Protein AF-A0A2J8UFY1-F1 (afdb_monomer_lite)

Radius of gyration: 31.55 Å; chains: 1; bounding box: 61×36×78 Å

Organism: Pongo abelii (NCBI:txid9601)

Sequence (95 aa):
MKLLARVLFTLGSRLPCGLAPPRFFSYGTKILYQNTEALQSKFFSPLQKAMLPPNSFQGKVAFITGGGTGLGKGMTTLLSSLGAQCVIASRNAFL

InterPro domains:
  IPR036291 NAD(P)-binding domain superfamily [SSF51735] (43-93)

Structure (mmCIF, N/CA/C/O backbone):
data_AF-A0A2J8UFY1-F1
#
_entry.id   AF-A0A2J8UFY1-F1
#
loop_
_atom_site.group_PDB
_atom_site.id
_atom_site.type_symbol
_atom_site.label_atom_id
_atom_site.label_alt_id
_atom_site.label_comp_id
_atom_site.label_asym_id
_atom_site.label_entity_id
_atom_site.label_seq_id
_atom_site.pdbx_PDB_ins_code
_atom_site.Cartn_x
_atom_site.Cartn_y
_atom_site.Cartn_z
_atom_site.occupancy
_atom_site.B_iso_or_equiv
_atom_site.auth_seq_id
_atom_site.auth_comp_id
_atom_site.auth_asym_id
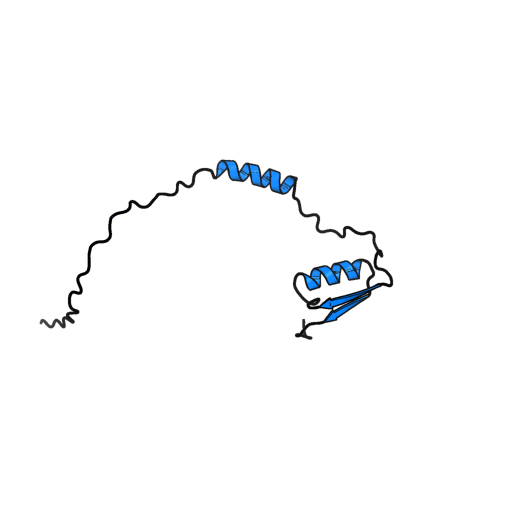_atom_site.auth_atom_id
_atom_site.pdbx_PDB_model_num
ATOM 1 N N . MET A 1 1 ? 43.541 -29.551 -59.669 1.00 42.06 1 MET A N 1
ATOM 2 C CA . MET A 1 1 ? 42.931 -28.702 -60.716 1.00 42.06 1 MET A CA 1
ATOM 3 C C . MET A 1 1 ? 42.398 -27.451 -60.034 1.00 42.06 1 MET A C 1
ATOM 5 O O . MET A 1 1 ? 41.696 -27.571 -59.041 1.00 42.06 1 MET A O 1
ATOM 9 N N . LYS A 1 2 ? 42.890 -26.285 -60.461 1.00 32.97 2 LYS A N 1
ATOM 10 C CA . LYS A 1 2 ? 42.692 -24.957 -59.856 1.00 32.97 2 LYS A CA 1
ATOM 11 C C . LYS A 1 2 ? 41.339 -24.354 -60.260 1.00 32.97 2 LYS A C 1
ATOM 13 O O . LYS A 1 2 ? 41.019 -24.432 -61.438 1.00 32.97 2 LYS A O 1
ATOM 18 N N . LEU A 1 3 ? 40.662 -23.678 -59.327 1.00 41.16 3 LEU A N 1
ATOM 19 C CA . LEU A 1 3 ? 39.847 -22.449 -59.493 1.00 41.16 3 LEU A CA 1
ATOM 20 C C . LEU A 1 3 ? 39.318 -22.112 -58.080 1.00 41.16 3 LEU A C 1
ATOM 22 O O . LEU A 1 3 ? 38.515 -22.866 -57.554 1.00 41.16 3 LEU A O 1
ATOM 26 N N . LEU A 1 4 ? 39.838 -21.195 -57.259 1.00 37.66 4 LEU A N 1
ATOM 27 C CA . LEU A 1 4 ? 40.152 -19.764 -57.367 1.00 37.66 4 LEU A CA 1
ATOM 28 C C . LEU A 1 4 ? 39.007 -18.894 -57.912 1.00 37.66 4 LEU A C 1
ATOM 30 O O . LEU A 1 4 ? 38.976 -18.577 -59.094 1.00 37.66 4 LEU A O 1
ATOM 34 N N . ALA A 1 5 ? 38.142 -18.422 -57.013 1.00 39.19 5 ALA A N 1
ATOM 35 C CA . ALA A 1 5 ? 37.358 -17.206 -57.211 1.00 39.19 5 ALA A CA 1
ATOM 36 C C . ALA A 1 5 ? 37.691 -16.229 -56.075 1.00 39.19 5 ALA A C 1
ATOM 38 O O . ALA A 1 5 ? 37.287 -16.397 -54.926 1.00 39.19 5 ALA A O 1
ATOM 39 N N . ARG A 1 6 ? 38.522 -15.242 -56.416 1.00 36.16 6 ARG A N 1
ATOM 40 C CA . ARG A 1 6 ? 38.867 -14.078 -55.601 1.00 36.16 6 ARG A CA 1
ATOM 41 C C . ARG A 1 6 ? 37.762 -13.040 -55.780 1.00 36.16 6 ARG A C 1
ATOM 43 O O . ARG A 1 6 ? 37.590 -12.552 -56.891 1.00 36.16 6 ARG A O 1
ATOM 50 N N . VAL A 1 7 ? 37.075 -12.656 -54.708 1.00 41.62 7 VAL A N 1
ATOM 51 C CA . VAL A 1 7 ? 36.348 -11.380 -54.676 1.00 41.62 7 VAL A CA 1
ATOM 52 C C . VAL A 1 7 ? 37.266 -10.361 -54.015 1.00 41.62 7 VAL A C 1
ATOM 54 O O . VAL A 1 7 ? 37.589 -10.447 -52.834 1.00 41.62 7 VAL A O 1
ATOM 57 N N . LE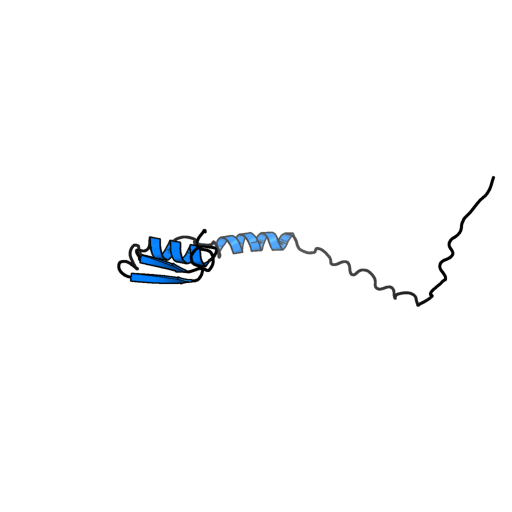U A 1 8 ? 37.756 -9.450 -54.848 1.00 37.16 8 LEU A N 1
ATOM 58 C CA . LEU A 1 8 ? 38.624 -8.337 -54.511 1.00 37.16 8 LEU A CA 1
ATOM 59 C C . LEU A 1 8 ? 37.735 -7.176 -54.043 1.00 37.16 8 LEU A C 1
ATOM 61 O O . LEU A 1 8 ? 37.135 -6.505 -54.877 1.00 37.16 8 LEU A O 1
ATOM 65 N N . PHE A 1 9 ? 37.638 -6.939 -52.733 1.00 35.19 9 PHE A N 1
ATOM 66 C CA . PHE A 1 9 ? 37.125 -5.664 -52.229 1.00 35.19 9 PHE A CA 1
ATOM 67 C C . PHE A 1 9 ? 38.296 -4.712 -52.003 1.00 35.19 9 PHE A C 1
ATOM 69 O O . PHE A 1 9 ? 39.289 -5.030 -51.350 1.00 35.19 9 PHE A O 1
ATOM 76 N N . THR A 1 10 ? 38.184 -3.566 -52.655 1.00 40.25 10 THR A N 1
ATOM 77 C CA . THR A 1 10 ? 39.205 -2.545 -52.840 1.00 40.25 10 THR A CA 1
ATOM 78 C C . THR A 1 10 ? 39.580 -1.835 -51.543 1.00 40.25 10 THR A C 1
ATOM 80 O O . THR A 1 10 ? 38.735 -1.502 -50.716 1.00 40.25 10 THR A O 1
ATOM 83 N N . LEU A 1 11 ? 40.877 -1.566 -51.434 1.00 42.06 11 LEU A N 1
ATOM 84 C CA . LEU A 1 11 ? 41.580 -0.838 -50.389 1.00 42.06 11 LEU A CA 1
ATOM 85 C C . LEU A 1 11 ? 41.016 0.586 -50.189 1.00 42.06 11 LEU A C 1
ATOM 87 O O . LEU A 1 11 ? 41.230 1.467 -51.016 1.00 42.06 11 LEU A O 1
ATOM 91 N N . GLY A 1 12 ? 40.328 0.818 -49.068 1.00 37.41 12 GLY A N 1
ATOM 92 C CA . GLY A 1 12 ? 39.975 2.147 -48.563 1.00 37.41 12 GLY A CA 1
ATOM 93 C C . GLY A 1 12 ? 40.886 2.529 -47.399 1.00 37.41 12 GLY A C 1
ATOM 94 O O . GLY A 1 12 ? 40.585 2.249 -46.244 1.00 37.41 12 GLY A O 1
ATOM 95 N N . SER A 1 13 ? 42.026 3.138 -47.703 1.00 42.91 13 SER A N 1
ATOM 96 C CA . SER A 1 13 ? 43.021 3.612 -46.738 1.00 42.91 13 SER A CA 1
ATOM 97 C C . SER A 1 13 ? 42.565 4.883 -46.009 1.00 42.91 13 SER A C 1
ATOM 99 O O . SER A 1 13 ? 42.473 5.935 -46.645 1.00 42.91 13 SER A O 1
ATOM 101 N N . ARG A 1 14 ? 42.380 4.832 -44.680 1.00 44.47 14 ARG A N 1
ATOM 102 C CA . ARG A 1 14 ? 42.487 6.007 -43.788 1.00 44.47 14 ARG A CA 1
ATOM 103 C C . ARG A 1 14 ? 43.103 5.634 -42.424 1.00 44.47 14 ARG A C 1
ATOM 105 O O . ARG A 1 14 ? 42.418 5.090 -41.575 1.00 44.47 14 ARG A O 1
ATOM 112 N N . LEU A 1 15 ? 44.387 5.993 -42.293 1.00 50.12 15 LEU A N 1
ATOM 113 C CA . LEU A 1 15 ? 45.172 6.445 -41.121 1.00 50.12 15 LEU A CA 1
ATOM 114 C C . LEU A 1 15 ? 45.266 5.562 -39.844 1.00 50.12 15 LEU A C 1
ATOM 116 O O . LEU A 1 15 ? 44.248 5.137 -39.310 1.00 50.12 15 LEU A O 1
ATOM 120 N N . PRO A 1 16 ? 46.481 5.339 -39.288 1.00 43.53 16 PRO A N 1
ATOM 121 C CA . PRO A 1 16 ? 46.668 4.534 -38.084 1.00 43.53 16 PRO A CA 1
ATOM 122 C C . PRO A 1 16 ? 46.239 5.292 -36.820 1.00 43.53 16 PRO A C 1
ATOM 124 O O . PRO A 1 16 ? 46.676 6.412 -36.553 1.00 43.53 16 PRO A O 1
ATOM 127 N N . CYS A 1 17 ? 45.385 4.641 -36.032 1.00 37.56 17 CYS A N 1
ATOM 128 C CA . CYS A 1 17 ? 44.996 5.051 -34.692 1.00 37.56 17 CYS A CA 1
ATOM 129 C C . CYS A 1 17 ? 46.229 5.207 -33.790 1.00 37.56 17 CYS A C 1
ATOM 131 O O . CYS A 1 17 ? 47.059 4.303 -33.690 1.00 37.56 17 CYS A O 1
ATOM 133 N N . GLY A 1 18 ? 46.327 6.355 -33.117 1.00 46.69 18 GLY A N 1
ATOM 134 C CA . GLY A 1 18 ? 47.345 6.620 -32.108 1.00 46.69 18 GLY A CA 1
ATOM 135 C C . GLY A 1 18 ? 47.273 5.615 -30.957 1.00 46.69 18 GLY A C 1
ATOM 136 O O . GLY A 1 18 ? 46.210 5.357 -30.394 1.00 46.69 18 GLY A O 1
ATOM 137 N N . LEU A 1 19 ? 48.432 5.057 -30.619 1.00 55.25 19 LEU A N 1
ATOM 138 C CA . LEU A 1 19 ? 48.674 4.193 -29.471 1.00 55.25 19 LEU A CA 1
ATOM 139 C C . LEU A 1 19 ? 48.485 4.986 -28.168 1.00 55.25 19 LEU A C 1
ATOM 141 O O . LEU A 1 19 ? 49.394 5.685 -27.726 1.00 55.25 19 LEU A O 1
ATOM 145 N N . ALA A 1 20 ? 47.324 4.857 -27.529 1.00 51.97 20 ALA A N 1
ATOM 146 C CA . ALA A 1 20 ? 47.200 5.110 -26.097 1.00 51.97 20 ALA A CA 1
ATOM 147 C C . ALA A 1 20 ? 47.412 3.773 -25.365 1.00 51.97 20 ALA A C 1
ATOM 149 O O . ALA A 1 20 ? 46.748 2.794 -25.718 1.00 51.97 20 ALA A O 1
ATOM 150 N N . PRO A 1 21 ? 48.312 3.675 -24.369 1.00 56.81 21 PRO A N 1
ATOM 151 C CA . PRO A 1 21 ? 48.402 2.463 -23.566 1.00 56.81 21 PRO A CA 1
ATOM 152 C C . PRO A 1 21 ? 47.053 2.229 -22.868 1.00 56.81 21 PRO A C 1
ATOM 154 O O . PRO A 1 21 ? 46.450 3.196 -22.382 1.00 56.81 21 PRO A O 1
ATOM 157 N N . PRO A 1 22 ? 46.550 0.981 -22.795 1.00 58.78 22 PRO A N 1
ATOM 158 C CA . PRO A 1 22 ? 45.364 0.693 -22.006 1.00 58.78 22 PRO A CA 1
ATOM 159 C C . PRO A 1 22 ? 45.666 1.105 -20.567 1.00 58.78 22 PRO A C 1
ATOM 161 O O . PRO A 1 22 ? 46.573 0.572 -19.927 1.00 58.78 22 PRO A O 1
ATOM 164 N N . ARG A 1 23 ? 44.940 2.109 -20.065 1.00 50.50 23 ARG A N 1
ATOM 165 C CA . ARG A 1 23 ? 45.025 2.509 -18.663 1.00 50.50 23 ARG A CA 1
ATOM 166 C C . ARG A 1 23 ? 44.515 1.339 -17.837 1.00 50.50 23 ARG A C 1
ATOM 168 O O . ARG A 1 23 ? 43.311 1.137 -17.717 1.00 50.50 23 ARG A O 1
ATOM 175 N N . PHE A 1 24 ? 45.449 0.548 -17.321 1.00 50.88 24 PHE A N 1
ATOM 176 C CA . PHE A 1 24 ? 45.173 -0.525 -16.384 1.00 50.88 24 PHE A CA 1
ATOM 177 C C . PHE 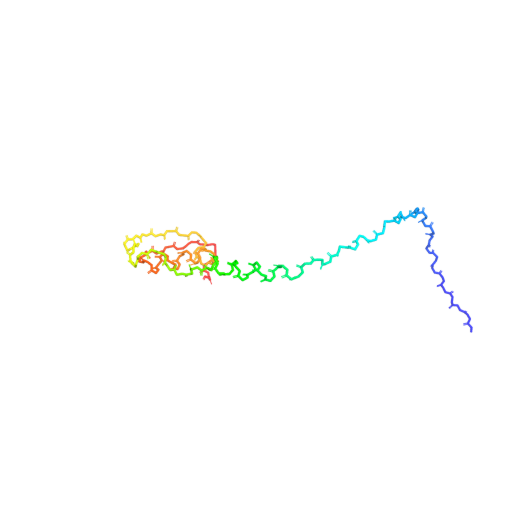A 1 24 ? 44.615 0.135 -15.121 1.00 50.88 24 PHE A C 1
ATOM 179 O O . PHE A 1 24 ? 45.358 0.676 -14.301 1.00 50.88 24 PHE A O 1
ATOM 186 N N . PHE A 1 25 ? 43.287 0.188 -15.010 1.00 55.16 25 PHE A N 1
ATOM 187 C CA . PHE A 1 25 ? 42.628 0.561 -13.768 1.00 55.16 25 PHE A CA 1
ATOM 188 C C . PHE A 1 25 ? 43.007 -0.515 -12.755 1.00 55.16 25 PHE A C 1
ATOM 190 O O . PHE A 1 25 ? 42.520 -1.643 -12.812 1.00 55.16 25 PHE A O 1
ATOM 197 N N . SER A 1 26 ? 43.954 -0.191 -11.878 1.00 58.97 26 SER A N 1
ATOM 198 C CA . SER A 1 26 ? 44.300 -1.049 -10.754 1.00 58.97 26 SER A CA 1
ATOM 199 C C . SER A 1 26 ? 43.023 -1.318 -9.962 1.00 58.97 26 SER A C 1
ATOM 201 O O . SER A 1 26 ? 42.390 -0.382 -9.474 1.00 58.97 26 SER A O 1
ATOM 203 N N . TYR A 1 27 ? 42.649 -2.590 -9.811 1.00 59.03 27 TYR A N 1
ATOM 204 C CA . TYR A 1 27 ? 41.647 -3.042 -8.842 1.00 59.03 27 TYR A CA 1
ATOM 205 C C . TYR A 1 27 ? 42.207 -2.928 -7.411 1.00 59.03 27 TYR A C 1
ATOM 207 O O . TYR A 1 27 ? 42.199 -3.884 -6.634 1.00 59.03 27 TYR A O 1
ATOM 215 N N . GLY A 1 28 ? 42.751 -1.764 -7.061 1.00 60.56 28 GLY A N 1
ATOM 216 C CA . GLY A 1 28 ? 43.201 -1.464 -5.715 1.00 60.56 28 GLY A CA 1
ATOM 217 C C . GLY A 1 28 ? 41.998 -1.377 -4.780 1.00 60.56 28 GLY A C 1
ATOM 218 O O . GLY A 1 28 ? 41.040 -0.670 -5.071 1.00 60.56 28 GLY A O 1
ATOM 219 N N . THR A 1 29 ? 42.095 -2.062 -3.635 1.00 58.75 29 THR A N 1
ATOM 220 C CA . THR A 1 29 ? 41.248 -1.953 -2.423 1.00 58.75 29 THR A CA 1
ATOM 221 C C . THR A 1 29 ? 39.963 -2.793 -2.305 1.00 58.75 29 THR A C 1
ATOM 223 O O . THR A 1 29 ? 38.945 -2.325 -1.809 1.00 58.75 29 THR A O 1
ATOM 226 N N . LYS A 1 30 ? 40.019 -4.106 -2.577 1.00 57.91 30 LYS A N 1
ATOM 227 C CA . LYS A 1 30 ? 38.979 -5.047 -2.086 1.00 57.91 30 LYS A CA 1
ATOM 228 C C . LYS A 1 30 ? 38.943 -5.206 -0.547 1.00 57.91 30 LYS A C 1
ATOM 230 O O . LYS A 1 30 ? 37.895 -5.542 -0.010 1.00 57.91 30 LYS A O 1
ATOM 235 N N . ILE A 1 31 ? 40.049 -4.939 0.160 1.00 57.97 31 ILE A N 1
ATOM 236 C CA . ILE A 1 31 ? 40.174 -5.140 1.623 1.00 57.97 31 ILE A CA 1
ATOM 237 C C . ILE A 1 31 ? 39.464 -4.041 2.442 1.00 57.97 31 ILE A C 1
ATOM 239 O O . ILE A 1 31 ? 38.844 -4.344 3.455 1.00 57.97 31 ILE A O 1
ATOM 243 N N . LEU A 1 32 ? 39.505 -2.771 2.012 1.00 55.12 32 LEU A N 1
ATOM 244 C CA . LEU A 1 32 ? 38.856 -1.673 2.752 1.00 55.12 32 LEU A CA 1
ATOM 245 C C . LEU A 1 32 ? 37.328 -1.686 2.613 1.00 55.12 32 LEU A C 1
ATOM 247 O O . LEU A 1 32 ? 36.630 -1.359 3.568 1.00 55.12 32 LEU A O 1
ATOM 251 N N . TYR A 1 33 ? 36.818 -2.129 1.461 1.00 52.81 33 TYR A N 1
ATOM 252 C CA . TYR A 1 33 ? 35.382 -2.231 1.195 1.00 52.81 33 TYR A CA 1
ATOM 253 C C . TYR A 1 33 ? 34.675 -3.147 2.210 1.00 52.81 33 TYR A C 1
ATOM 255 O O . TYR A 1 33 ? 33.651 -2.775 2.770 1.00 52.81 33 TYR A O 1
ATOM 263 N N . GLN A 1 34 ? 35.271 -4.299 2.546 1.00 56.22 34 GLN A N 1
ATOM 264 C CA . GLN A 1 34 ? 34.679 -5.270 3.480 1.00 56.22 34 GLN A CA 1
ATOM 265 C C . GLN A 1 34 ? 34.449 -4.714 4.897 1.00 56.22 34 GLN A C 1
ATOM 267 O O . GLN A 1 34 ? 33.489 -5.109 5.554 1.00 56.22 34 GLN A O 1
ATOM 272 N N . ASN A 1 35 ? 35.294 -3.791 5.369 1.00 63.00 35 ASN A N 1
ATOM 273 C CA . ASN A 1 35 ? 35.138 -3.184 6.696 1.00 63.00 35 ASN A CA 1
ATOM 274 C C . ASN A 1 35 ? 33.981 -2.163 6.713 1.00 63.00 35 ASN A C 1
ATOM 276 O O . ASN A 1 35 ? 33.220 -2.089 7.677 1.00 63.00 35 ASN A O 1
ATOM 280 N N . THR A 1 36 ? 33.778 -1.423 5.618 1.00 71.12 36 THR A N 1
ATOM 281 C CA . THR A 1 36 ? 32.692 -0.436 5.512 1.00 71.12 36 THR A CA 1
ATOM 282 C C . THR A 1 36 ? 31.311 -1.090 5.436 1.00 71.12 36 THR A C 1
ATOM 284 O O . THR A 1 36 ? 30.398 -0.610 6.105 1.00 71.12 36 THR A O 1
ATOM 287 N N . GLU A 1 37 ? 31.162 -2.214 4.727 1.00 81.56 37 GLU A N 1
ATOM 288 C CA . GLU A 1 37 ? 29.881 -2.939 4.613 1.00 81.56 37 GLU A CA 1
ATOM 289 C C . GLU A 1 37 ? 29.353 -3.420 5.977 1.00 81.56 37 GLU A C 1
ATOM 291 O O . GLU A 1 37 ? 28.166 -3.293 6.284 1.00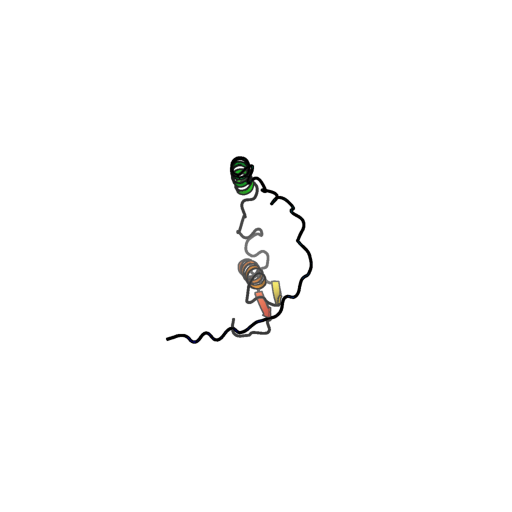 81.56 37 GLU A O 1
ATOM 296 N N . ALA A 1 38 ? 30.243 -3.920 6.844 1.00 83.56 38 ALA A N 1
ATOM 297 C CA . ALA A 1 38 ? 29.877 -4.363 8.190 1.00 83.56 38 ALA A CA 1
ATOM 298 C C . ALA A 1 38 ? 29.387 -3.197 9.068 1.00 83.56 38 ALA A C 1
ATOM 300 O O . ALA A 1 38 ? 28.425 -3.345 9.826 1.00 83.56 38 ALA A O 1
ATOM 301 N N . LEU A 1 39 ? 30.008 -2.019 8.947 1.00 88.31 39 LEU A N 1
ATOM 302 C CA . LEU A 1 39 ? 29.557 -0.815 9.648 1.00 88.31 39 LEU A CA 1
ATOM 303 C C . LEU A 1 39 ? 28.243 -0.284 9.069 1.00 88.31 39 LEU A C 1
ATOM 305 O O . LEU A 1 39 ? 27.339 0.050 9.832 1.00 88.31 39 LEU A O 1
ATOM 309 N N . GLN A 1 40 ? 28.098 -0.256 7.745 1.00 89.56 40 GLN A N 1
ATOM 310 C CA . GLN A 1 40 ? 26.865 0.175 7.087 1.00 89.56 40 GLN A CA 1
ATOM 311 C C . GLN A 1 40 ? 25.686 -0.714 7.475 1.00 89.56 40 GLN A C 1
ATOM 313 O O . GLN A 1 40 ? 24.645 -0.198 7.874 1.00 89.56 40 GLN A O 1
ATOM 318 N N . SER A 1 41 ? 25.866 -2.036 7.464 1.00 89.94 41 SER A N 1
ATOM 319 C CA . SER A 1 41 ? 24.831 -2.968 7.914 1.00 89.94 41 SER A CA 1
ATOM 320 C C . SER A 1 41 ? 24.486 -2.784 9.393 1.00 89.94 41 SER A C 1
ATOM 322 O O . SER A 1 41 ? 23.333 -2.986 9.773 1.00 89.94 41 SER A O 1
ATOM 324 N N . LYS A 1 42 ? 25.460 -2.422 10.237 1.00 91.62 42 LYS A N 1
ATOM 325 C CA . LYS A 1 42 ? 25.235 -2.204 11.671 1.00 91.62 42 LYS A CA 1
ATOM 326 C C . LYS A 1 42 ? 24.463 -0.910 11.940 1.00 91.62 42 LYS A C 1
ATOM 328 O O . LYS A 1 42 ? 23.526 -0.927 12.735 1.00 91.62 42 LYS A O 1
ATOM 333 N N . PHE A 1 43 ? 24.846 0.194 11.299 1.00 93.94 43 PHE A N 1
ATOM 334 C CA . PHE A 1 43 ? 24.260 1.517 11.552 1.00 93.94 43 PHE A CA 1
ATOM 335 C C . PHE A 1 43 ? 22.998 1.808 10.727 1.00 93.94 43 PHE A C 1
ATOM 337 O O . PHE A 1 43 ? 22.137 2.547 11.196 1.00 93.94 43 PHE A O 1
ATOM 344 N N . PHE A 1 44 ? 22.853 1.211 9.541 1.00 94.25 44 PHE A N 1
ATOM 345 C CA . PHE A 1 44 ? 21.731 1.440 8.619 1.00 94.25 44 PHE A CA 1
ATOM 346 C C . PHE A 1 44 ? 20.930 0.161 8.351 1.00 94.25 44 PHE A C 1
ATOM 348 O O . PHE A 1 44 ? 20.485 -0.093 7.231 1.00 94.25 44 PHE A O 1
ATOM 355 N N . SER A 1 45 ? 20.737 -0.661 9.385 1.00 95.62 45 SER A N 1
ATOM 356 C CA . SER A 1 45 ? 19.849 -1.819 9.282 1.00 95.62 45 SER A CA 1
ATOM 357 C C . SER A 1 45 ? 18.399 -1.361 9.031 1.00 95.62 45 SER A C 1
ATOM 359 O O . SER A 1 45 ? 17.887 -0.498 9.753 1.00 95.62 45 SER A O 1
ATOM 361 N N . PRO A 1 46 ? 17.709 -1.897 8.005 1.00 96.25 46 PRO A N 1
ATOM 362 C CA . PRO A 1 46 ? 16.361 -1.463 7.676 1.00 96.25 46 PRO A CA 1
ATOM 363 C C . PRO A 1 46 ? 15.369 -2.010 8.698 1.00 96.25 46 PRO A C 1
ATOM 365 O O . PRO A 1 46 ? 15.199 -3.219 8.861 1.00 96.25 46 PRO A O 1
ATOM 368 N N . LEU A 1 47 ? 14.654 -1.110 9.359 1.00 96.38 47 LEU A N 1
ATOM 369 C CA . LEU A 1 47 ? 13.595 -1.471 10.285 1.00 96.38 47 LEU A CA 1
ATOM 370 C C . LEU A 1 47 ? 12.264 -1.534 9.517 1.00 96.38 47 LEU A C 1
ATOM 372 O O . LEU A 1 47 ? 11.569 -0.537 9.361 1.00 96.38 47 LEU A O 1
ATOM 376 N N . GLN A 1 48 ? 11.909 -2.720 9.019 1.00 95.69 48 GLN A N 1
ATOM 377 C CA . GLN A 1 48 ? 10.761 -2.928 8.115 1.00 95.69 48 GLN A CA 1
ATOM 378 C C . GLN A 1 48 ? 9.407 -3.119 8.830 1.00 95.69 48 GLN A C 1
ATOM 380 O O . GLN A 1 48 ? 8.475 -3.682 8.261 1.00 95.69 48 GLN A O 1
ATOM 385 N N . LYS A 1 49 ? 9.284 -2.678 10.087 1.00 95.50 49 LYS A N 1
ATOM 386 C CA . LYS A 1 49 ? 8.048 -2.807 10.876 1.00 95.50 49 LYS A CA 1
ATOM 387 C C . LYS A 1 49 ? 7.249 -1.504 10.843 1.00 95.50 49 LYS A C 1
ATOM 389 O O . LYS A 1 49 ? 7.802 -0.438 10.579 1.00 95.50 49 LYS A O 1
ATOM 394 N N . ALA A 1 50 ? 5.957 -1.581 11.150 1.00 96.88 50 ALA A N 1
ATOM 395 C CA . ALA A 1 50 ? 5.130 -0.390 11.293 1.00 96.88 50 ALA A CA 1
ATOM 396 C C . ALA A 1 50 ? 5.703 0.544 12.375 1.00 96.88 50 ALA A C 1
ATOM 398 O O . ALA A 1 50 ? 6.006 0.110 13.486 1.00 96.88 50 ALA A O 1
ATOM 399 N N . MET A 1 51 ? 5.867 1.824 12.037 1.00 98.25 51 MET A N 1
ATOM 400 C CA . MET A 1 51 ? 6.394 2.837 12.959 1.00 98.25 51 MET A CA 1
ATOM 401 C C . MET A 1 51 ? 5.311 3.404 13.885 1.00 98.25 51 ME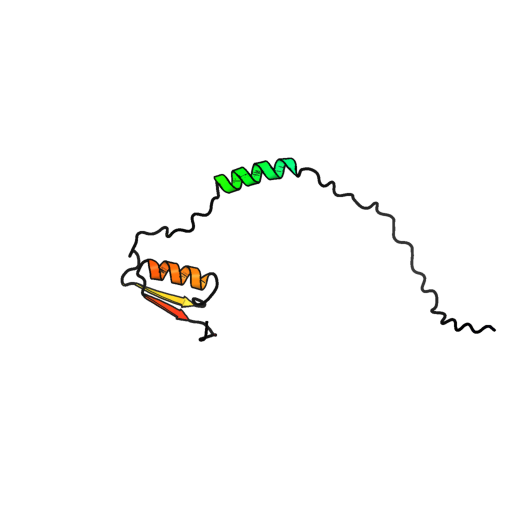T A C 1
ATOM 403 O O . MET A 1 51 ? 5.599 3.783 15.016 1.00 98.25 51 MET A O 1
ATOM 407 N N . LEU A 1 52 ? 4.072 3.490 13.398 1.00 98.12 52 LEU A N 1
ATOM 408 C CA . LEU A 1 52 ? 2.968 4.112 14.121 1.00 98.12 52 LEU A CA 1
ATOM 409 C C . LEU A 1 52 ? 2.269 3.118 15.058 1.00 98.12 52 LEU A C 1
ATOM 411 O O . LEU A 1 52 ? 2.296 1.912 14.797 1.00 98.12 52 LEU A O 1
ATOM 415 N N . PRO A 1 53 ? 1.607 3.611 16.123 1.00 98.12 53 PRO A N 1
ATOM 416 C CA . PRO A 1 53 ? 0.809 2.770 17.001 1.00 98.12 53 PRO A CA 1
ATOM 417 C C . PRO A 1 53 ? -0.281 2.008 16.233 1.00 98.12 53 PRO A C 1
ATOM 419 O O . PRO A 1 53 ? -0.805 2.523 15.234 1.00 98.12 53 PRO A O 1
ATOM 422 N N . PRO A 1 54 ? -0.667 0.813 16.710 1.00 98.25 54 PRO A N 1
ATOM 423 C CA . PRO A 1 54 ? -1.765 0.058 16.119 1.00 98.25 54 PRO A CA 1
ATOM 424 C C . PRO A 1 54 ? -3.056 0.884 16.138 1.00 98.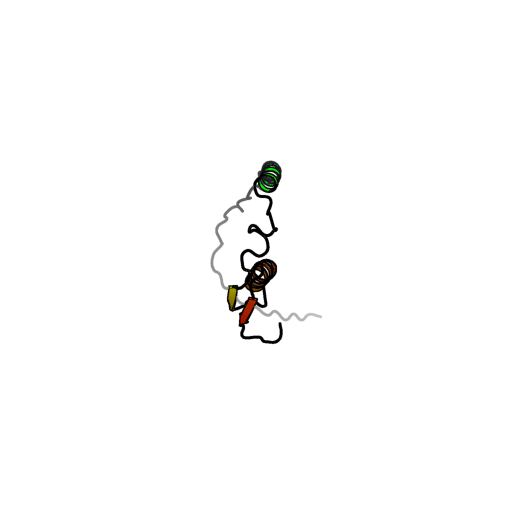25 54 PRO A C 1
ATOM 426 O O . PRO A 1 54 ? -3.295 1.647 17.073 1.00 98.25 54 PRO A O 1
ATOM 429 N N . ASN A 1 55 ? -3.891 0.725 15.108 1.00 98.31 55 ASN A N 1
ATOM 430 C CA . ASN A 1 55 ? -5.177 1.422 14.958 1.00 98.31 55 ASN A CA 1
ATOM 431 C C . ASN A 1 55 ? -5.087 2.960 14.891 1.00 98.31 55 ASN A C 1
ATOM 433 O O . ASN A 1 55 ? -6.095 3.650 15.037 1.00 98.31 55 ASN A O 1
ATOM 437 N N . SER A 1 56 ? -3.901 3.518 14.636 1.00 98.50 56 SER A N 1
ATOM 438 C CA . SER A 1 56 ? -3.701 4.969 14.497 1.00 98.50 56 SER A CA 1
ATOM 439 C C . SER A 1 56 ? -4.503 5.598 13.350 1.00 98.50 56 SER A C 1
ATOM 441 O O . SER A 1 56 ? -4.807 6.789 13.404 1.00 98.50 56 SER A O 1
ATOM 443 N N . PHE A 1 57 ? -4.898 4.811 12.346 1.00 98.62 57 PHE A N 1
ATOM 444 C CA . PHE A 1 57 ? -5.753 5.255 11.244 1.00 98.62 57 PHE A CA 1
ATOM 445 C C . PHE A 1 57 ? -7.182 4.702 11.310 1.00 98.62 57 PHE A C 1
ATOM 447 O O . PHE A 1 57 ? -7.914 4.784 10.321 1.00 98.62 57 PHE A O 1
ATOM 454 N N . GLN A 1 58 ? -7.615 4.175 12.459 1.00 98.62 58 GLN A N 1
ATOM 455 C CA . GLN A 1 58 ? -8.976 3.671 12.621 1.00 98.62 58 GLN A CA 1
ATOM 456 C C . GLN A 1 58 ? -10.019 4.746 12.276 1.00 98.62 58 GLN A C 1
ATOM 458 O O . GLN A 1 58 ? -9.946 5.890 12.730 1.00 98.62 58 GLN A O 1
ATOM 463 N N . GLY A 1 59 ? -11.002 4.371 11.455 1.00 98.38 59 GLY A N 1
ATOM 464 C CA . GLY A 1 59 ? -12.071 5.275 11.018 1.00 98.38 59 GLY A CA 1
ATOM 465 C C . GLY A 1 59 ? -11.629 6.336 10.003 1.00 98.38 59 GLY A C 1
ATOM 466 O O . GLY A 1 59 ? -12.384 7.270 9.731 1.00 98.38 59 GLY A O 1
ATOM 467 N N . LYS A 1 60 ? -10.418 6.228 9.442 1.00 98.69 60 LYS A N 1
ATOM 468 C CA . LYS A 1 60 ? -9.963 7.056 8.317 1.00 98.69 60 LYS A CA 1
ATOM 469 C C . LYS A 1 60 ? -10.114 6.301 7.003 1.00 98.69 60 LYS A C 1
ATOM 471 O O . LYS A 1 60 ? -9.944 5.085 6.954 1.00 98.69 60 LYS A O 1
ATOM 476 N N . VAL A 1 61 ? -10.391 7.046 5.935 1.00 98.56 61 VAL A N 1
ATOM 477 C CA . VAL A 1 61 ? -10.435 6.524 4.566 1.00 98.56 61 VAL A CA 1
ATOM 478 C C . VAL A 1 61 ? -9.218 7.036 3.803 1.00 98.56 61 VAL A C 1
ATOM 480 O O . VAL A 1 61 ? -8.961 8.240 3.799 1.00 98.56 61 VAL A O 1
ATOM 483 N N . ALA A 1 62 ? -8.475 6.137 3.159 1.00 98.50 62 ALA A N 1
ATOM 484 C CA . ALA A 1 62 ? -7.309 6.475 2.346 1.00 98.50 62 ALA A CA 1
ATOM 485 C C . ALA A 1 62 ? -7.555 6.096 0.880 1.00 98.50 62 ALA A C 1
ATOM 487 O O . ALA A 1 62 ? -7.878 4.948 0.589 1.00 98.50 62 ALA A O 1
ATOM 488 N N . PHE A 1 63 ? -7.385 7.046 -0.042 1.00 98.44 63 PHE A N 1
ATOM 489 C CA . PHE A 1 63 ? -7.471 6.807 -1.485 1.00 98.44 63 PHE A CA 1
ATOM 490 C C . PHE A 1 63 ? -6.065 6.762 -2.093 1.00 98.44 63 PHE A C 1
ATOM 492 O O . PHE A 1 63 ? -5.342 7.756 -2.037 1.00 98.44 63 PHE A O 1
ATOM 499 N N . ILE A 1 64 ? -5.670 5.620 -2.664 1.00 98.12 64 ILE A N 1
ATOM 500 C CA . ILE A 1 64 ? -4.319 5.399 -3.200 1.00 98.12 64 ILE A CA 1
ATOM 501 C C . ILE A 1 64 ? -4.379 5.041 -4.690 1.00 98.12 64 ILE A C 1
ATOM 503 O O . ILE A 1 64 ? -4.884 3.987 -5.087 1.00 98.12 64 ILE A O 1
ATOM 507 N N . THR A 1 65 ? -3.796 5.887 -5.539 1.00 97.88 65 THR A N 1
ATOM 508 C CA . THR A 1 65 ? -3.596 5.572 -6.961 1.00 97.88 65 THR A CA 1
ATOM 509 C C . THR A 1 65 ? -2.406 4.625 -7.136 1.00 97.88 65 THR A C 1
ATOM 511 O O . THR A 1 65 ? -1.394 4.728 -6.446 1.00 97.88 65 THR A O 1
ATOM 514 N N . GLY A 1 66 ? -2.535 3.634 -8.022 1.00 96.94 66 GLY A N 1
ATOM 515 C CA . GLY A 1 66 ? -1.528 2.580 -8.184 1.00 96.94 66 GLY A CA 1
ATOM 516 C C . GLY A 1 66 ? -1.374 1.659 -6.963 1.00 96.94 66 GLY A C 1
ATOM 517 O O . GLY A 1 66 ? -0.368 0.965 -6.851 1.00 96.94 66 GLY A O 1
ATOM 518 N N . GLY A 1 67 ? -2.358 1.623 -6.057 1.00 97.19 67 GLY A N 1
ATOM 519 C CA . GLY A 1 67 ? -2.286 0.884 -4.789 1.00 97.19 67 GLY A CA 1
ATOM 520 C C . GLY A 1 67 ? -2.220 -0.648 -4.896 1.00 97.19 67 GLY A C 1
ATOM 521 O O . GLY A 1 67 ? -1.999 -1.308 -3.889 1.00 97.19 67 GLY A O 1
ATOM 522 N N . GLY A 1 68 ? -2.380 -1.227 -6.092 1.00 96.31 68 GLY A N 1
ATOM 523 C CA . GLY A 1 68 ? -2.337 -2.681 -6.307 1.00 96.31 68 GLY A CA 1
ATOM 524 C C . GLY A 1 68 ? -0.930 -3.277 -6.452 1.00 96.31 68 GLY A C 1
ATOM 525 O O . GLY A 1 68 ? -0.752 -4.478 -6.268 1.00 96.31 68 GLY A O 1
ATOM 526 N N . THR A 1 69 ? 0.104 -2.472 -6.748 1.00 97.00 69 THR A N 1
ATOM 527 C CA . THR A 1 69 ? 1.468 -2.986 -7.009 1.00 97.00 69 THR A CA 1
ATOM 528 C C . THR A 1 69 ? 2.578 -2.111 -6.405 1.00 97.00 69 THR A C 1
ATOM 530 O O . THR A 1 69 ? 2.343 -0.976 -5.990 1.00 97.00 69 THR A O 1
ATOM 533 N N . GLY A 1 70 ? 3.800 -2.657 -6.321 1.00 96.88 70 GLY A N 1
ATOM 534 C CA . GLY A 1 70 ? 5.016 -1.933 -5.931 1.00 96.88 70 GLY A CA 1
ATOM 535 C C . GLY A 1 70 ? 4.896 -1.145 -4.622 1.00 96.88 70 GLY A C 1
ATOM 536 O O . GLY A 1 70 ? 4.395 -1.646 -3.614 1.00 96.88 70 GLY A O 1
ATOM 537 N N . LEU A 1 71 ? 5.348 0.111 -4.653 1.00 97.94 71 LEU A N 1
ATOM 538 C CA . LEU A 1 71 ? 5.291 1.017 -3.502 1.00 97.94 71 LEU A CA 1
ATOM 539 C C . LEU A 1 71 ? 3.849 1.315 -3.067 1.00 97.94 71 LEU A C 1
ATOM 541 O O . LEU A 1 71 ? 3.571 1.341 -1.871 1.00 97.94 71 LEU A O 1
ATOM 545 N N . GLY A 1 72 ? 2.923 1.479 -4.019 1.00 97.38 72 GLY A N 1
ATOM 546 C CA . GLY A 1 72 ? 1.506 1.726 -3.736 1.00 97.38 72 GLY A CA 1
ATOM 547 C C . GLY A 1 72 ? 0.875 0.603 -2.914 1.00 97.38 72 GLY A C 1
ATOM 548 O O . GLY A 1 72 ? 0.162 0.873 -1.944 1.00 97.38 72 GLY A O 1
ATOM 549 N N . LYS A 1 73 ? 1.208 -0.651 -3.238 1.00 97.75 73 LYS A N 1
ATOM 550 C CA . LYS A 1 73 ? 0.788 -1.827 -2.464 1.00 97.75 73 LYS A CA 1
ATOM 551 C C . LYS A 1 73 ? 1.379 -1.832 -1.063 1.00 97.75 73 LYS A C 1
ATOM 553 O O . LYS A 1 73 ? 0.647 -2.081 -0.109 1.00 97.75 73 LYS A O 1
ATOM 558 N N . GLY A 1 74 ? 2.670 -1.525 -0.924 1.00 98.19 74 GLY A N 1
ATOM 559 C CA . GLY A 1 74 ? 3.320 -1.421 0.386 1.00 98.19 74 GLY A CA 1
ATOM 560 C C . GLY A 1 74 ? 2.649 -0.377 1.282 1.00 98.19 74 GLY A C 1
ATOM 561 O O . GLY A 1 74 ? 2.303 -0.673 2.425 1.00 98.19 74 GLY A O 1
ATOM 562 N N . MET A 1 75 ? 2.371 0.809 0.732 1.00 98.50 75 MET A N 1
ATOM 563 C CA . MET A 1 75 ? 1.664 1.879 1.444 1.00 98.50 75 MET A CA 1
ATOM 564 C C . MET A 1 75 ? 0.241 1.469 1.831 1.00 98.50 75 MET A C 1
ATOM 566 O O . MET A 1 75 ? -0.140 1.608 2.990 1.00 98.50 75 MET A O 1
ATOM 570 N N . THR A 1 76 ? -0.525 0.921 0.885 1.00 98.44 76 THR A N 1
ATOM 571 C CA . THR A 1 76 ? -1.903 0.460 1.127 1.00 98.44 76 THR A CA 1
ATOM 572 C C . THR A 1 76 ? -1.939 -0.612 2.215 1.00 98.44 76 THR A C 1
ATOM 574 O O . THR A 1 76 ? -2.758 -0.540 3.127 1.00 98.44 76 THR A O 1
ATOM 577 N N . THR A 1 77 ? -1.015 -1.575 2.160 1.00 98.25 77 THR A N 1
ATOM 578 C CA . THR A 1 77 ? -0.917 -2.665 3.141 1.00 98.25 77 THR A CA 1
ATOM 579 C C . THR A 1 77 ? -0.647 -2.115 4.539 1.00 98.25 77 THR A C 1
ATOM 581 O O . THR A 1 77 ? -1.336 -2.488 5.487 1.00 98.25 77 THR A O 1
ATOM 584 N N . LEU A 1 78 ? 0.310 -1.190 4.672 1.00 98.56 78 LEU A N 1
ATOM 585 C CA . LEU A 1 78 ? 0.641 -0.593 5.964 1.00 98.56 78 LEU A CA 1
ATOM 586 C C . LEU A 1 78 ? -0.524 0.238 6.521 1.00 98.56 78 LEU A C 1
ATOM 588 O O . LEU A 1 78 ? -0.905 0.046 7.673 1.00 98.56 78 LEU A O 1
ATOM 592 N N . LEU A 1 79 ? -1.124 1.116 5.714 1.00 98.56 79 LEU A N 1
ATOM 593 C CA . LEU A 1 79 ? -2.257 1.943 6.146 1.00 98.56 79 LEU A CA 1
ATOM 594 C C . LEU A 1 79 ? -3.462 1.090 6.554 1.00 98.56 79 LEU A C 1
ATOM 596 O O . LEU A 1 79 ? -4.066 1.342 7.598 1.00 98.56 79 LEU A O 1
ATOM 600 N N . SER A 1 80 ? -3.769 0.049 5.779 1.00 98.44 80 SER A N 1
ATOM 601 C CA . SER A 1 80 ? -4.842 -0.889 6.105 1.00 98.44 80 SER A CA 1
ATOM 602 C C . SER A 1 80 ? -4.555 -1.647 7.403 1.00 98.44 80 SER A C 1
ATOM 604 O O . SER A 1 80 ? -5.433 -1.730 8.259 1.00 98.44 80 SER A O 1
ATOM 606 N N . SER A 1 81 ? -3.314 -2.106 7.614 1.00 98.38 81 SER A N 1
ATOM 607 C CA . SER A 1 81 ? -2.913 -2.781 8.861 1.00 98.38 81 SER A CA 1
ATOM 608 C C . SER A 1 81 ? -3.023 -1.891 10.107 1.00 98.38 81 SER A C 1
ATOM 610 O O . SER A 1 81 ? -3.194 -2.389 11.215 1.00 98.38 81 SER A O 1
ATOM 612 N N . LEU A 1 82 ? -2.957 -0.569 9.926 1.00 98.69 82 LEU A N 1
ATOM 613 C CA . LEU A 1 82 ? -3.110 0.431 10.982 1.00 98.69 82 LEU A CA 1
ATOM 614 C C . LEU A 1 82 ? -4.564 0.919 11.146 1.00 98.69 82 LEU A C 1
ATOM 616 O O . LEU A 1 82 ? -4.798 1.884 11.876 1.00 98.69 82 LEU A O 1
ATOM 620 N N . GLY A 1 83 ? -5.534 0.272 10.490 1.00 98.44 83 GLY A N 1
ATOM 621 C CA . GLY A 1 83 ? -6.970 0.506 10.681 1.00 98.44 83 GLY A CA 1
ATOM 622 C C . GLY A 1 83 ? -7.637 1.426 9.654 1.00 98.44 83 GLY A C 1
ATOM 623 O O . GLY A 1 83 ? -8.828 1.713 9.789 1.00 98.44 83 GLY A O 1
ATOM 624 N N . ALA A 1 84 ? -6.920 1.890 8.623 1.00 98.69 84 ALA A N 1
ATOM 625 C CA . ALA A 1 84 ? -7.540 2.680 7.560 1.00 98.69 84 ALA A CA 1
ATOM 626 C C . ALA A 1 84 ? -8.415 1.812 6.644 1.00 98.69 84 ALA A C 1
ATOM 628 O O . ALA A 1 84 ? -7.998 0.747 6.178 1.00 98.69 84 ALA A O 1
ATOM 629 N N . GLN A 1 85 ? -9.579 2.332 6.261 1.00 98.75 85 GLN A N 1
ATOM 630 C CA . GLN A 1 85 ? -10.331 1.811 5.126 1.00 98.75 85 GLN A CA 1
ATOM 631 C C . GLN A 1 85 ? -9.688 2.330 3.832 1.00 98.75 85 GLN A C 1
ATOM 633 O O . GLN A 1 85 ? -9.742 3.520 3.527 1.00 98.75 85 GLN A O 1
ATOM 638 N N . CYS A 1 86 ? -9.046 1.448 3.071 1.00 98.38 86 CYS A N 1
ATOM 639 C CA . CYS A 1 86 ? -8.309 1.843 1.873 1.00 98.38 86 CYS A CA 1
ATOM 640 C C . CYS A 1 86 ? -9.133 1.618 0.600 1.00 98.38 86 CYS A C 1
ATOM 642 O O . CYS A 1 86 ? -9.724 0.558 0.412 1.00 98.38 86 CYS A O 1
ATOM 644 N N . VAL A 1 87 ? -9.116 2.601 -0.297 1.00 98.19 87 VAL A N 1
ATOM 645 C CA . VAL A 1 87 ? -9.644 2.520 -1.661 1.00 98.19 87 VAL A CA 1
ATOM 646 C C . VAL A 1 87 ? -8.467 2.662 -2.613 1.00 98.19 87 VAL A C 1
ATOM 648 O O . VAL A 1 87 ? -7.744 3.656 -2.565 1.00 98.19 87 VAL A O 1
ATOM 651 N N . ILE A 1 88 ? -8.264 1.676 -3.482 1.00 97.88 88 ILE A N 1
ATOM 652 C CA . ILE A 1 88 ? -7.190 1.706 -4.476 1.00 97.88 88 ILE A CA 1
ATOM 653 C C . ILE A 1 88 ? -7.755 1.896 -5.879 1.00 97.88 88 ILE A C 1
ATOM 655 O O . ILE A 1 88 ? -8.798 1.341 -6.214 1.00 97.88 88 ILE A O 1
ATOM 659 N N . ALA A 1 89 ? -7.055 2.669 -6.708 1.00 97.12 89 ALA A N 1
ATOM 660 C CA . ALA A 1 89 ? -7.446 2.914 -8.094 1.00 97.12 89 ALA A CA 1
ATOM 661 C C . ALA A 1 89 ? -6.259 2.728 -9.042 1.00 97.12 89 ALA A C 1
ATOM 663 O O . ALA A 1 89 ? -5.174 3.268 -8.823 1.00 97.12 89 ALA A O 1
ATOM 664 N N . SER A 1 90 ? -6.450 1.964 -10.114 1.00 96.06 90 SER A N 1
ATOM 665 C CA . SER A 1 90 ? -5.434 1.737 -11.140 1.00 96.06 90 SER A CA 1
ATOM 666 C C . SER A 1 90 ? -6.098 1.417 -12.484 1.00 96.06 90 SER A C 1
ATOM 668 O O . SER A 1 90 ? -7.288 1.122 -12.533 1.00 96.06 90 SER A O 1
ATOM 670 N N . ARG A 1 91 ? -5.334 1.481 -13.583 1.00 95.62 91 ARG A N 1
ATOM 671 C CA . ARG A 1 91 ? -5.830 1.150 -14.934 1.00 95.62 91 ARG A CA 1
ATOM 672 C C . ARG A 1 91 ? -6.166 -0.335 -15.092 1.00 95.62 91 ARG A C 1
ATOM 674 O O . ARG A 1 91 ? -7.033 -0.682 -15.883 1.00 95.62 91 ARG A O 1
ATOM 681 N N . ASN A 1 92 ? -5.473 -1.198 -14.351 1.00 90.62 92 ASN A N 1
ATOM 682 C CA . ASN A 1 92 ? -5.634 -2.641 -14.436 1.00 90.62 92 ASN A CA 1
ATOM 683 C C . ASN A 1 92 ? -6.460 -3.100 -13.234 1.00 90.62 92 ASN A C 1
ATOM 685 O O . ASN A 1 92 ? -5.996 -3.001 -12.101 1.00 90.62 92 ASN A O 1
ATOM 689 N N . ALA A 1 93 ? -7.671 -3.595 -13.483 1.00 74.88 93 ALA A N 1
ATOM 690 C CA . ALA A 1 93 ? -8.577 -4.075 -12.437 1.00 74.88 93 ALA A CA 1
ATOM 691 C C . ALA A 1 93 ? -8.284 -5.521 -11.969 1.00 74.88 93 ALA A C 1
ATOM 693 O O . ALA A 1 93 ? -8.938 -6.004 -11.055 1.00 74.88 93 ALA A O 1
ATOM 694 N N . PHE A 1 94 ? -7.331 -6.214 -12.607 1.00 56.53 94 PHE A N 1
ATOM 695 C CA . PHE A 1 94 ? -7.076 -7.657 -12.454 1.00 56.53 94 PHE A CA 1
ATOM 696 C C . PHE A 1 94 ? -5.810 -8.024 -11.646 1.00 56.53 94 PHE A C 1
ATOM 698 O O . PHE A 1 94 ? -5.384 -9.177 -11.677 1.00 56.53 94 PHE A O 1
ATOM 705 N N . LEU A 1 95 ? -5.194 -7.072 -10.939 1.00 53.50 95 LEU A N 1
ATOM 706 C CA . LEU A 1 95 ? -4.019 -7.279 -10.073 1.00 53.50 95 LEU A CA 1
ATOM 707 C C . LEU A 1 95 ? -4.231 -6.604 -8.719 1.00 53.50 95 LEU A C 1
ATOM 709 O O . LEU A 1 95 ? -3.785 -7.189 -7.707 1.00 53.50 95 LEU A O 1
#

pLDDT: mean 77.28, std 23.95, range [32.97, 98.75]

Secondary structure (DSSP, 8-state):
---------------PPP-----------HHHHHHHHHHHHHHS----S--SPTTTTTT-EEEEETTTSHHHHHHHHHHHHTT-EEEEE-S-TT-

Foldseek 3Di:
DDDDDDDDDDDDDDDDDDDDDPPPPPPPDPPPVVVVVVVCCVPVPDPLDQPDDALPQAPAEAEFEVCPDDPNVVVQVNNVRSHYHYDYDYPDPPD